Protein AF-A0AAU9TVD8-F1 (afdb_monomer)

Solvent-accessible surface area (backbone atoms only — not comparable to full-atom values): 7484 Å² total; per-residue (Å²): 138,80,86,86,88,83,83,83,85,77,84,80,79,84,85,78,95,66,90,74,76,48,64,67,54,45,50,50,52,41,51,59,54,51,69,74,38,49,38,77,69,34,84,86,42,75,50,41,76,34,64,66,59,34,51,55,55,42,49,59,47,35,64,44,46,28,76,71,38,74,89,63,46,65,66,53,49,49,62,60,44,52,61,52,51,52,51,52,53,50,52,52,50,52,50,53,52,29,64,76,66,73,57,84,80,86,60,72,67,58,59,52,58,52,51,65,73,69,64,128

Structure (mmCIF, N/CA/C/O backbone):
data_AF-A0AAU9TVD8-F1
#
_entry.id   AF-A0AAU9TVD8-F1
#
loop_
_atom_site.group_PDB
_atom_site.id
_atom_site.type_symbol
_atom_site.label_atom_id
_atom_site.label_alt_id
_atom_site.label_comp_id
_atom_site.label_asym_id
_atom_site.label_entity_id
_atom_site.label_seq_id
_atom_site.pdbx_PDB_ins_code
_atom_site.Cartn_x
_atom_site.Cartn_y
_atom_site.Cartn_z
_atom_site.occupancy
_atom_site.B_iso_or_equiv
_atom_site.auth_seq_id
_atom_site.auth_comp_id
_atom_site.auth_asym_id
_atom_site.auth_atom_id
_atom_site.pdbx_PDB_model_num
ATOM 1 N N . MET A 1 1 ? -26.860 33.492 39.196 1.00 44.81 1 MET A N 1
ATOM 2 C CA . MET A 1 1 ? -27.448 34.133 38.000 1.00 44.81 1 MET A CA 1
ATOM 3 C C . MET A 1 1 ? -26.340 34.177 36.965 1.00 44.81 1 MET A C 1
ATOM 5 O O . MET A 1 1 ? -25.513 35.067 37.035 1.00 44.81 1 MET A O 1
ATOM 9 N N . GLU A 1 2 ? -26.152 33.186 36.109 1.00 46.66 2 GLU A N 1
ATOM 10 C CA . GLU A 1 2 ? -27.016 32.083 35.688 1.00 46.66 2 GLU A CA 1
ATOM 11 C C . GLU A 1 2 ? -26.199 30.785 35.696 1.00 46.66 2 GLU A C 1
ATOM 13 O O . GLU A 1 2 ? -25.045 30.758 35.271 1.00 46.66 2 GLU A O 1
ATOM 18 N N . ASP A 1 3 ? -26.813 29.749 36.253 1.00 42.62 3 ASP A N 1
ATOM 19 C CA . ASP A 1 3 ? -26.424 28.355 36.121 1.00 42.62 3 ASP A CA 1
ATOM 20 C C . ASP A 1 3 ? -26.988 27.834 34.795 1.00 42.62 3 ASP A C 1
ATOM 22 O O . ASP A 1 3 ? -28.160 28.068 34.536 1.00 42.62 3 ASP A O 1
ATOM 26 N N . GLU A 1 4 ? -26.207 27.101 34.001 1.00 54.69 4 GLU A N 1
ATOM 27 C CA . GLU A 1 4 ? -26.719 26.052 33.102 1.00 54.69 4 GLU A CA 1
ATOM 28 C C . GLU A 1 4 ? -25.593 25.033 32.855 1.00 54.69 4 GLU A C 1
ATOM 30 O O . GLU A 1 4 ? -24.629 25.254 32.119 1.00 54.69 4 GLU A O 1
ATOM 35 N N . ASN A 1 5 ? -25.727 23.905 33.543 1.00 39.22 5 ASN A N 1
ATOM 36 C CA . ASN A 1 5 ? -25.062 22.641 33.283 1.00 39.22 5 ASN A CA 1
ATOM 37 C C . ASN A 1 5 ? -26.065 21.773 32.509 1.00 39.22 5 ASN A C 1
ATOM 39 O O . ASN A 1 5 ? -27.123 21.483 33.057 1.00 39.22 5 ASN A O 1
ATOM 43 N N . SER A 1 6 ? -25.758 21.327 31.286 1.00 45.34 6 SER A N 1
ATOM 44 C CA . SER A 1 6 ? -26.535 20.269 30.612 1.00 45.34 6 SER A CA 1
ATOM 45 C C . SER A 1 6 ? -25.700 19.630 29.492 1.00 45.34 6 SER A C 1
ATOM 47 O O . SER A 1 6 ? -25.365 20.280 28.508 1.00 45.34 6 SER A O 1
ATOM 49 N N . ILE A 1 7 ? -25.045 18.501 29.776 1.00 41.66 7 ILE A N 1
ATOM 50 C CA . ILE A 1 7 ? -25.498 17.115 29.529 1.00 41.66 7 ILE A CA 1
ATOM 51 C C . ILE A 1 7 ? -25.235 16.630 28.089 1.00 41.66 7 ILE A C 1
ATOM 53 O O . ILE A 1 7 ? -25.859 17.045 27.122 1.00 41.66 7 ILE A O 1
ATOM 57 N N . GLN A 1 8 ? -24.259 15.715 28.037 1.00 37.25 8 GLN A N 1
ATOM 58 C CA . GLN A 1 8 ? -24.180 14.442 27.306 1.00 37.25 8 GLN A CA 1
ATOM 59 C C . GLN A 1 8 ? -24.764 14.347 25.885 1.00 37.25 8 GLN A C 1
ATOM 61 O O . GLN A 1 8 ? -25.965 14.416 25.662 1.00 37.25 8 GLN A O 1
ATOM 66 N N . SER A 1 9 ? -23.902 13.927 24.957 1.00 35.34 9 SER A N 1
ATOM 67 C CA . SER A 1 9 ? -24.296 13.022 23.875 1.00 35.34 9 SER A CA 1
ATOM 68 C C . SER A 1 9 ? -23.581 11.692 24.099 1.00 35.34 9 SER A C 1
ATOM 70 O O . SER A 1 9 ? -22.558 11.397 23.479 1.00 35.34 9 SER A O 1
ATOM 72 N N . GLU A 1 10 ? -24.128 10.898 25.017 1.00 42.09 10 GLU A N 1
ATOM 73 C CA . GLU A 1 10 ? -24.024 9.446 24.944 1.00 42.09 10 GLU A CA 1
ATOM 74 C C . GLU A 1 10 ? -24.640 9.012 23.612 1.00 42.09 10 GLU A C 1
ATOM 76 O O . GLU A 1 10 ? -25.850 9.078 23.432 1.00 42.09 10 GLU A O 1
ATOM 81 N N . ASN A 1 11 ? -23.820 8.565 22.666 1.00 41.94 11 ASN A N 1
ATOM 82 C CA . ASN A 1 11 ? -24.330 7.707 21.604 1.00 41.94 11 ASN A CA 1
ATOM 83 C C . ASN A 1 11 ? -24.227 6.268 22.102 1.00 41.94 11 ASN A C 1
ATOM 85 O O . ASN A 1 11 ? -23.315 5.528 21.738 1.00 41.94 11 ASN A O 1
ATOM 89 N N . SER A 1 12 ? -25.165 5.916 22.981 1.00 57.94 12 SER A N 1
ATOM 90 C CA . SER A 1 12 ? -25.644 4.547 23.094 1.00 57.94 12 SER A CA 1
ATOM 91 C C . SER A 1 12 ? -26.700 4.363 22.009 1.00 57.94 12 SER A C 1
ATOM 93 O O . SER A 1 12 ? -27.765 4.977 22.058 1.00 57.94 12 SER A O 1
ATOM 95 N N . VAL A 1 13 ? -26.394 3.555 20.998 1.00 61.62 13 VAL A N 1
ATOM 96 C CA . VAL A 1 13 ? -27.434 2.929 20.186 1.00 61.62 13 VAL A CA 1
ATOM 97 C C . VAL A 1 13 ? -27.125 1.443 20.143 1.00 61.62 13 VAL A C 1
ATOM 99 O O . VAL A 1 13 ? -26.118 1.001 19.586 1.00 61.62 13 VAL A O 1
ATOM 102 N N . ASP A 1 14 ? -27.978 0.690 20.824 1.00 46.78 14 ASP A N 1
ATOM 103 C CA . ASP A 1 14 ? -27.955 -0.759 20.839 1.00 46.78 14 ASP A CA 1
ATOM 104 C C . ASP A 1 14 ? -28.582 -1.324 19.557 1.00 46.78 14 ASP A C 1
ATOM 106 O O . ASP A 1 14 ? -29.696 -0.980 19.172 1.00 46.78 14 ASP A O 1
ATOM 110 N N . THR A 1 15 ? -27.839 -2.272 18.984 1.00 59.00 15 THR A N 1
ATOM 111 C CA . THR A 1 15 ? -28.288 -3.527 18.359 1.00 59.00 15 THR A CA 1
ATOM 112 C C . THR A 1 15 ? -29.155 -3.481 17.093 1.00 59.00 15 THR A C 1
ATOM 114 O O . THR A 1 15 ? -30.377 -3.404 17.159 1.00 59.00 15 THR A O 1
ATOM 117 N N . VAL A 1 16 ? -28.522 -3.780 15.944 1.00 57.78 16 VAL A N 1
ATOM 118 C CA . VAL A 1 16 ? -29.106 -4.653 14.904 1.00 57.78 16 VAL A CA 1
ATOM 119 C C . VAL A 1 16 ? -28.000 -5.538 14.305 1.00 57.78 16 VAL A C 1
ATOM 121 O O . VAL A 1 16 ? -26.905 -5.069 14.007 1.00 57.78 16 VAL A O 1
ATOM 124 N N . GLU A 1 17 ? -28.284 -6.832 14.182 1.00 51.81 17 GLU A N 1
ATOM 125 C CA . GLU A 1 17 ? -27.392 -7.918 13.768 1.00 51.81 17 GLU A CA 1
ATOM 126 C C . GLU A 1 17 ? -26.624 -7.666 12.456 1.00 51.81 17 GLU A C 1
ATOM 128 O O . GLU A 1 17 ? -27.193 -7.421 11.395 1.00 51.81 17 GLU A O 1
ATOM 133 N N . GLY A 1 18 ? -25.304 -7.825 12.526 1.00 48.72 18 GLY A N 1
ATOM 134 C CA . GLY A 1 18 ? -24.394 -7.858 11.386 1.00 48.72 18 GLY A CA 1
ATOM 135 C C . GLY A 1 18 ? -22.975 -7.734 11.915 1.00 48.72 18 GLY A C 1
ATOM 136 O O . GLY A 1 18 ? -22.638 -6.704 12.480 1.00 48.72 18 GLY A O 1
ATOM 137 N N . SER A 1 19 ? -22.168 -8.793 11.820 1.00 54.19 19 SER A N 1
ATOM 138 C CA . SER A 1 19 ? -20.802 -8.845 12.362 1.00 54.19 19 SER A CA 1
ATOM 139 C C . SER A 1 19 ? -19.982 -7.634 11.890 1.00 54.19 19 SER A C 1
ATOM 141 O O . SER A 1 19 ? -19.473 -7.622 10.769 1.00 54.19 19 SER A O 1
ATOM 143 N 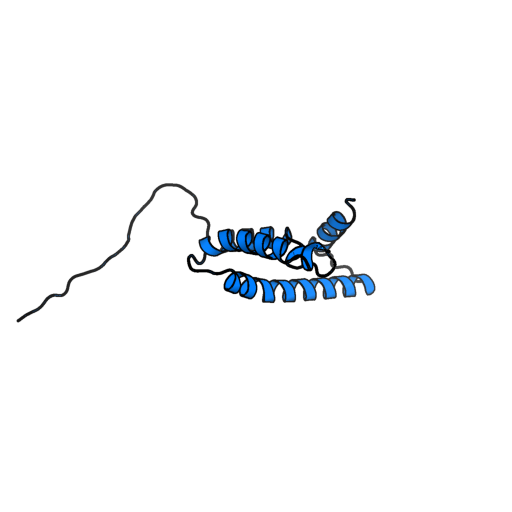N . THR A 1 20 ? -19.903 -6.582 12.711 1.00 61.50 20 THR A N 1
ATOM 144 C CA . THR A 1 20 ? -19.131 -5.383 12.395 1.00 61.50 20 THR A CA 1
ATOM 145 C C . THR A 1 20 ? -17.675 -5.786 12.457 1.00 61.50 20 THR A C 1
ATOM 147 O O . THR A 1 20 ? -17.151 -6.170 13.505 1.00 61.50 20 THR A O 1
ATOM 150 N N . ALA A 1 21 ? -17.045 -5.819 11.286 1.00 75.50 21 ALA A N 1
ATOM 151 C CA . ALA A 1 21 ? -15.702 -6.337 11.204 1.00 75.50 21 ALA A CA 1
ATOM 152 C C . ALA A 1 21 ? -14.753 -5.466 12.040 1.00 75.50 21 ALA A C 1
ATOM 154 O O . ALA A 1 21 ? -14.821 -4.239 11.987 1.00 75.50 21 ALA A O 1
ATOM 155 N N . THR A 1 22 ? -13.891 -6.094 12.838 1.00 89.75 22 THR A N 1
ATOM 156 C CA . THR A 1 22 ? -12.944 -5.367 13.690 1.00 89.75 22 THR A CA 1
ATOM 157 C C . THR A 1 22 ? -11.847 -4.715 12.848 1.00 89.75 22 THR A C 1
ATOM 159 O O . THR A 1 22 ? -11.539 -5.163 11.738 1.00 89.75 22 THR A O 1
ATOM 162 N N . ASP A 1 23 ? -11.175 -3.702 13.396 1.00 89.69 23 ASP A N 1
ATOM 163 C CA . ASP A 1 23 ? -9.996 -3.090 12.767 1.00 89.69 23 ASP A CA 1
ATOM 164 C C . ASP A 1 23 ? -8.952 -4.136 12.350 1.00 89.69 23 ASP A C 1
ATOM 166 O O . ASP A 1 23 ? -8.337 -4.038 11.286 1.00 89.69 23 ASP A O 1
ATOM 170 N N . GLU A 1 24 ? -8.773 -5.182 13.160 1.00 91.25 24 GLU A N 1
ATOM 171 C CA . GLU A 1 24 ? -7.866 -6.291 12.866 1.00 91.25 24 GLU A CA 1
ATOM 172 C C . GLU A 1 24 ? -8.292 -7.086 11.627 1.00 91.25 24 GLU A C 1
ATOM 174 O O . GLU A 1 24 ? -7.447 -7.463 10.808 1.00 91.25 24 GLU A O 1
ATOM 179 N N . GLN A 1 25 ? -9.595 -7.310 11.447 1.00 93.19 25 GLN A N 1
ATOM 180 C CA . GLN A 1 25 ? -10.129 -7.983 10.266 1.00 93.19 25 GLN A CA 1
ATOM 181 C C . GLN A 1 25 ? -9.906 -7.136 9.011 1.00 93.19 25 GLN A C 1
ATOM 183 O O . GLN A 1 25 ? -9.414 -7.660 8.008 1.00 93.19 25 GLN A O 1
ATOM 188 N N . TYR A 1 26 ? -10.142 -5.824 9.073 1.00 93.31 26 TYR A N 1
ATOM 189 C CA . TYR A 1 26 ? -9.842 -4.928 7.954 1.00 93.31 26 TYR A CA 1
ATOM 190 C C . TYR A 1 26 ? -8.345 -4.844 7.651 1.00 93.31 26 TYR A C 1
ATOM 192 O O . TYR A 1 26 ? -7.958 -4.838 6.482 1.00 93.31 26 TYR A O 1
ATOM 200 N N . LEU A 1 27 ? -7.477 -4.848 8.667 1.00 93.50 27 LEU A N 1
ATOM 201 C CA . LEU A 1 27 ? -6.027 -4.918 8.465 1.00 93.50 27 LEU A CA 1
ATOM 202 C C . LEU A 1 27 ? -5.603 -6.245 7.824 1.00 93.50 27 LEU A C 1
ATOM 204 O O . LEU A 1 27 ? -4.723 -6.253 6.962 1.00 93.50 27 LEU A O 1
ATOM 208 N N . SER A 1 28 ? -6.233 -7.357 8.202 1.00 93.75 28 SER A N 1
ATOM 209 C CA . SER A 1 28 ? -6.001 -8.663 7.579 1.00 93.75 28 SER A CA 1
ATOM 210 C C . SER A 1 28 ? -6.396 -8.649 6.101 1.00 93.75 28 SER A C 1
ATOM 212 O O . SER A 1 28 ? -5.604 -9.045 5.242 1.00 93.75 28 SER A O 1
ATOM 214 N N . VAL A 1 29 ? -7.576 -8.108 5.779 1.00 95.12 29 VAL A N 1
ATOM 215 C CA . VAL A 1 29 ? -8.035 -7.915 4.394 1.00 95.12 29 VAL A CA 1
ATOM 216 C C . VAL A 1 29 ? -7.095 -6.980 3.630 1.00 95.12 29 VAL A C 1
ATOM 218 O O . VAL A 1 29 ? -6.730 -7.285 2.495 1.00 95.12 29 VAL A O 1
ATOM 221 N N . PHE A 1 30 ? -6.634 -5.891 4.251 1.00 95.19 30 PHE A N 1
ATOM 222 C CA . PHE A 1 30 ? -5.675 -4.953 3.667 1.00 95.19 30 PHE A CA 1
ATOM 223 C C . PHE A 1 30 ? -4.368 -5.651 3.279 1.00 95.19 30 PHE A C 1
ATOM 225 O O . PHE A 1 30 ? -3.886 -5.472 2.163 1.00 95.19 30 PHE A O 1
ATOM 232 N N . ILE A 1 31 ? -3.800 -6.468 4.173 1.00 93.69 31 ILE A N 1
ATOM 233 C CA . ILE A 1 31 ? -2.546 -7.189 3.910 1.00 93.69 31 ILE A CA 1
ATOM 234 C C . ILE A 1 31 ? -2.742 -8.214 2.790 1.00 93.69 31 ILE A C 1
ATOM 236 O O . ILE A 1 31 ? -1.973 -8.199 1.831 1.00 93.69 31 ILE A O 1
ATOM 240 N N . LYS A 1 32 ? -3.793 -9.043 2.858 1.00 93.38 32 LYS A N 1
ATOM 241 C CA . LYS A 1 32 ? -4.100 -10.042 1.817 1.00 93.38 32 LYS A CA 1
ATOM 242 C C . LYS A 1 32 ? -4.302 -9.396 0.446 1.00 93.38 32 LYS A C 1
ATOM 244 O O . LYS A 1 32 ? -3.796 -9.883 -0.557 1.00 93.38 32 LYS A O 1
ATOM 249 N N . THR A 1 33 ? -4.999 -8.264 0.415 1.00 94.81 33 THR A N 1
ATOM 250 C CA . THR A 1 33 ? -5.229 -7.491 -0.808 1.00 94.81 33 THR A CA 1
ATOM 251 C C . THR A 1 33 ? -3.930 -6.869 -1.322 1.00 94.81 33 THR A C 1
ATOM 253 O O . THR A 1 33 ? -3.656 -6.877 -2.516 1.00 94.81 33 THR A O 1
ATOM 256 N N . TRP A 1 34 ? -3.073 -6.357 -0.438 1.00 94.88 34 TRP A N 1
ATOM 257 C CA . TRP A 1 34 ? -1.775 -5.807 -0.830 1.00 94.88 34 TRP A CA 1
ATOM 258 C C . TRP A 1 34 ? -0.863 -6.874 -1.458 1.00 94.88 34 TRP A C 1
ATOM 260 O O . TRP A 1 34 ? -0.171 -6.588 -2.438 1.00 94.88 34 TRP A O 1
ATOM 270 N N . GLU A 1 35 ? -0.893 -8.107 -0.945 1.00 90.44 35 GLU A N 1
ATOM 271 C CA . GLU A 1 35 ? -0.125 -9.231 -1.493 1.00 90.44 35 GLU A CA 1
ATOM 272 C C . GLU A 1 35 ? -0.516 -9.556 -2.941 1.00 90.44 35 GLU A C 1
ATOM 274 O O . GLU A 1 35 ? 0.361 -9.889 -3.741 1.00 90.44 35 GLU A O 1
ATOM 279 N N . THR A 1 36 ? -1.787 -9.377 -3.321 1.00 92.75 36 THR A N 1
ATOM 280 C CA . THR A 1 36 ? -2.261 -9.664 -4.685 1.00 92.75 36 THR A CA 1
ATOM 281 C C . THR A 1 36 ? -1.843 -8.626 -5.730 1.00 92.75 36 THR A C 1
ATOM 283 O O . THR A 1 36 ? -1.989 -8.891 -6.920 1.00 92.75 36 THR A O 1
ATOM 286 N N . TYR A 1 37 ? -1.301 -7.471 -5.320 1.00 93.75 37 TYR A N 1
ATOM 287 C CA . TYR A 1 37 ? -0.879 -6.388 -6.220 1.00 93.75 37 TYR A CA 1
ATOM 288 C 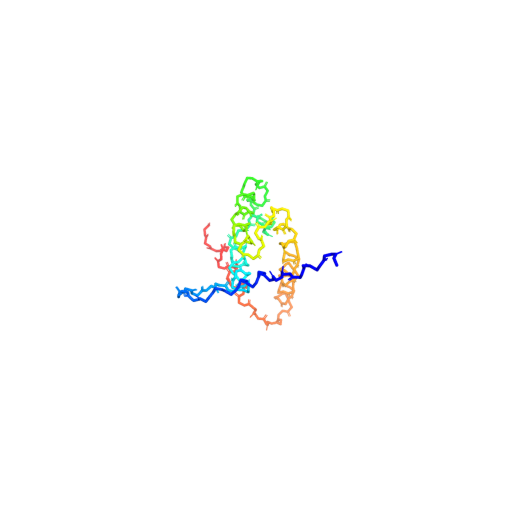C . TYR A 1 37 ? 0.652 -6.314 -6.362 1.00 93.75 37 TYR A C 1
ATOM 290 O O . TYR A 1 37 ? 1.309 -5.523 -5.668 1.00 93.75 37 TYR A O 1
ATOM 298 N N . PRO A 1 38 ? 1.274 -7.102 -7.263 1.00 89.50 38 PRO A N 1
ATOM 299 C CA . PRO A 1 38 ? 2.724 -7.094 -7.459 1.00 89.50 38 PRO A CA 1
ATOM 300 C C . PRO A 1 38 ? 3.277 -5.716 -7.862 1.00 89.50 38 PRO A C 1
ATOM 302 O O . PRO A 1 38 ? 4.426 -5.405 -7.554 1.00 89.50 38 PRO A O 1
ATOM 305 N N . GLU A 1 39 ? 2.486 -4.843 -8.481 1.00 93.00 39 GLU A N 1
ATOM 306 C CA . GLU A 1 39 ? 2.843 -3.450 -8.774 1.00 93.00 39 GLU A CA 1
ATOM 307 C C . GLU A 1 39 ? 3.205 -2.629 -7.522 1.00 93.00 39 GLU A C 1
ATOM 309 O O . GLU A 1 39 ? 3.979 -1.669 -7.605 1.00 93.00 39 GLU A O 1
ATOM 314 N N . LEU A 1 40 ? 2.713 -3.028 -6.343 1.00 92.25 40 LEU A N 1
ATOM 315 C CA . LEU A 1 40 ? 2.952 -2.334 -5.080 1.00 92.25 40 LEU A CA 1
ATOM 316 C C . LEU A 1 40 ? 4.186 -2.823 -4.324 1.00 92.25 40 LEU A C 1
ATOM 318 O O . LEU A 1 40 ? 4.646 -2.114 -3.425 1.00 92.25 40 LEU A O 1
ATOM 322 N N . TRP A 1 41 ? 4.754 -3.987 -4.646 1.00 89.44 41 TRP A N 1
ATOM 323 C CA . TRP A 1 41 ? 5.858 -4.564 -3.861 1.00 89.44 41 TRP A CA 1
ATOM 324 C C . TRP A 1 41 ? 6.919 -5.318 -4.673 1.00 89.44 41 TRP A C 1
ATOM 326 O O . TRP A 1 41 ? 8.077 -5.377 -4.246 1.00 89.44 41 TRP A O 1
ATOM 336 N N . ASN A 1 42 ? 6.583 -5.838 -5.853 1.00 86.69 42 ASN A N 1
ATOM 337 C CA . ASN A 1 42 ? 7.485 -6.619 -6.692 1.00 86.69 42 ASN A CA 1
ATOM 338 C C . ASN A 1 42 ? 8.255 -5.728 -7.675 1.00 86.69 42 ASN A C 1
ATOM 340 O O . ASN A 1 42 ? 7.799 -5.449 -8.780 1.00 86.69 42 ASN A O 1
ATOM 344 N N . THR A 1 43 ? 9.481 -5.350 -7.310 1.00 86.75 43 THR A N 1
ATOM 345 C CA . THR A 1 43 ? 10.357 -4.507 -8.147 1.00 86.75 43 THR A CA 1
ATOM 346 C C . THR A 1 43 ? 10.761 -5.137 -9.483 1.00 86.75 43 THR A C 1
ATOM 348 O O . THR A 1 43 ? 11.248 -4.425 -10.358 1.00 86.75 43 THR A O 1
ATOM 351 N N . SER A 1 44 ? 10.601 -6.453 -9.639 1.00 85.69 44 SER A N 1
ATOM 352 C CA . SER A 1 44 ? 10.929 -7.183 -10.869 1.00 85.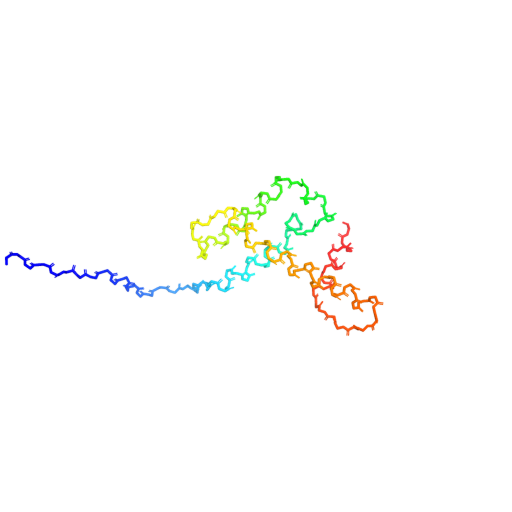69 44 SER A CA 1
ATOM 353 C C . SER A 1 44 ? 9.762 -7.242 -11.860 1.00 85.69 44 SER A C 1
ATOM 355 O O . SER A 1 44 ? 9.971 -7.616 -13.009 1.00 85.69 44 SER A O 1
ATOM 357 N N . CYS A 1 45 ? 8.540 -6.892 -11.446 1.00 85.75 45 CYS A N 1
ATOM 358 C CA . CYS A 1 45 ? 7.377 -6.887 -12.330 1.00 85.75 45 CYS A CA 1
ATOM 359 C C . CYS A 1 45 ? 7.346 -5.614 -13.191 1.00 85.75 45 CYS A C 1
ATOM 361 O O . CYS A 1 45 ? 7.594 -4.518 -12.690 1.00 85.75 45 CYS A O 1
ATOM 363 N N . LYS A 1 46 ? 6.961 -5.717 -14.472 1.00 89.06 46 LYS A N 1
ATOM 364 C CA . LYS A 1 46 ? 6.782 -4.544 -15.353 1.00 89.06 46 LYS A CA 1
ATOM 365 C C . LYS A 1 46 ? 5.755 -3.553 -14.789 1.00 89.06 46 LYS A C 1
ATOM 367 O O . LYS A 1 46 ? 5.974 -2.345 -14.849 1.00 89.06 46 LYS A O 1
ATOM 372 N N . ALA A 1 47 ? 4.686 -4.063 -14.171 1.00 87.25 47 ALA A N 1
ATOM 373 C CA . ALA A 1 47 ? 3.630 -3.252 -13.564 1.00 87.25 47 ALA A CA 1
ATOM 374 C C . ALA A 1 47 ? 4.131 -2.374 -12.400 1.00 87.25 47 ALA A C 1
ATOM 376 O O . ALA A 1 47 ? 3.533 -1.351 -12.099 1.00 87.25 47 ALA A O 1
ATOM 377 N N . TYR A 1 48 ? 5.278 -2.695 -11.794 1.00 88.56 48 TYR A N 1
ATOM 378 C CA . TYR A 1 48 ? 5.889 -1.874 -10.743 1.00 88.56 48 TYR A CA 1
ATOM 379 C C . TYR A 1 48 ? 6.314 -0.473 -11.206 1.00 88.56 48 TYR A C 1
ATOM 381 O O . TYR A 1 48 ? 6.443 0.453 -10.393 1.00 88.56 48 TYR A O 1
ATOM 389 N N . ARG A 1 49 ? 6.583 -0.328 -12.508 1.00 89.88 49 ARG A N 1
ATOM 390 C CA . ARG A 1 49 ? 6.944 0.945 -13.148 1.00 89.88 49 ARG A CA 1
ATOM 391 C C . ARG A 1 49 ? 5.728 1.664 -13.736 1.00 89.88 49 ARG A C 1
ATOM 393 O O . ARG A 1 49 ? 5.852 2.812 -14.139 1.00 89.88 49 ARG A O 1
ATOM 400 N N . ASP A 1 50 ? 4.576 1.004 -13.768 1.00 94.50 50 ASP A N 1
ATOM 401 C CA . ASP A 1 50 ? 3.336 1.550 -14.301 1.00 94.50 50 ASP A CA 1
ATOM 402 C C . ASP A 1 50 ? 2.619 2.361 -13.212 1.00 94.50 50 ASP A C 1
ATOM 404 O O . ASP A 1 50 ? 2.087 1.820 -12.241 1.00 94.50 50 ASP A O 1
ATOM 408 N N . ILE A 1 51 ? 2.652 3.687 -13.354 1.00 92.38 51 ILE A N 1
ATOM 409 C CA . ILE A 1 51 ? 2.070 4.621 -12.382 1.00 92.38 51 ILE A CA 1
ATOM 410 C C . ILE A 1 51 ? 0.548 4.459 -12.310 1.00 92.38 51 ILE A C 1
ATOM 412 O O . ILE A 1 51 ? -0.020 4.548 -11.222 1.00 92.38 51 ILE A O 1
ATOM 416 N N . ILE A 1 52 ? -0.108 4.176 -13.438 1.00 94.88 52 ILE A N 1
ATOM 417 C CA . ILE A 1 52 ? -1.566 4.037 -13.507 1.00 94.88 52 ILE A CA 1
ATOM 418 C C . ILE A 1 52 ? -1.988 2.804 -12.712 1.00 94.88 52 ILE A C 1
ATOM 420 O O . ILE A 1 52 ? -2.835 2.903 -11.826 1.00 94.88 52 ILE A O 1
ATOM 424 N N . LYS A 1 53 ? -1.331 1.661 -12.944 1.00 94.69 53 LYS A N 1
ATOM 425 C CA . LYS A 1 53 ? -1.611 0.429 -12.186 1.00 94.69 53 LYS A CA 1
ATOM 426 C C . LYS A 1 53 ? -1.374 0.604 -10.692 1.00 94.69 53 LYS A C 1
ATOM 428 O O . LYS A 1 53 ? -2.201 0.185 -9.891 1.00 94.69 53 LYS A O 1
ATOM 433 N N . LYS A 1 54 ? -0.295 1.288 -10.306 1.00 93.50 54 LYS A N 1
ATOM 434 C CA . LYS A 1 54 ? -0.013 1.568 -8.890 1.00 93.50 54 LYS A CA 1
ATOM 435 C C . LYS A 1 54 ? -1.075 2.436 -8.246 1.00 93.50 54 LYS A C 1
ATOM 437 O O . LYS A 1 54 ? -1.481 2.133 -7.132 1.00 93.50 54 LYS A O 1
ATOM 442 N N . ASN A 1 55 ? -1.514 3.494 -8.921 1.00 95.31 55 ASN A N 1
ATOM 443 C CA . ASN A 1 55 ? -2.559 4.363 -8.393 1.00 95.31 55 ASN A CA 1
ATOM 444 C C . ASN A 1 55 ? -3.868 3.591 -8.219 1.00 95.31 55 ASN A C 1
ATOM 446 O O . ASN A 1 55 ? -4.448 3.646 -7.141 1.00 95.31 55 ASN A O 1
ATOM 450 N N . ASN A 1 56 ? -4.249 2.781 -9.209 1.00 95.69 56 ASN A N 1
ATOM 451 C CA . ASN A 1 56 ? -5.437 1.934 -9.124 1.00 95.69 56 ASN A CA 1
ATOM 452 C C . ASN A 1 56 ? -5.343 0.929 -7.962 1.00 95.69 56 ASN A C 1
ATOM 454 O O . ASN A 1 56 ? -6.294 0.768 -7.204 1.00 95.69 56 ASN A O 1
ATOM 458 N N . ALA A 1 57 ? -4.190 0.281 -7.776 1.00 95.81 57 ALA A N 1
ATOM 459 C CA . ALA A 1 57 ? -3.975 -0.640 -6.661 1.00 95.81 57 ALA A CA 1
ATOM 460 C C . ALA A 1 57 ? -3.978 0.079 -5.296 1.00 95.81 57 ALA A C 1
ATOM 462 O O . ALA A 1 57 ? -4.513 -0.442 -4.316 1.00 95.81 57 ALA A O 1
ATOM 463 N N . LEU A 1 58 ? -3.417 1.293 -5.220 1.00 95.88 58 LEU A N 1
ATOM 464 C CA . LEU A 1 58 ? -3.468 2.130 -4.017 1.00 95.88 58 LEU A CA 1
ATOM 465 C C . LEU A 1 58 ?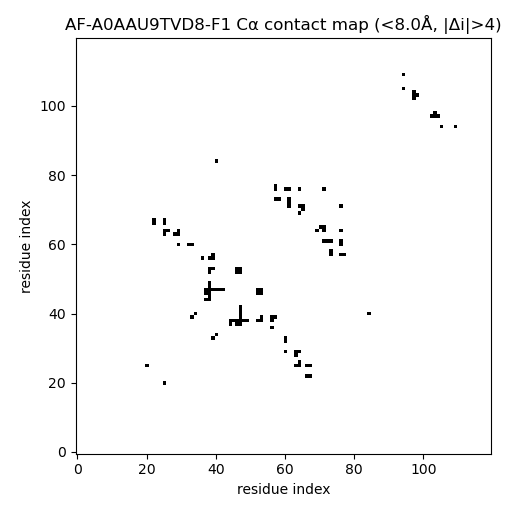 -4.895 2.574 -3.684 1.00 95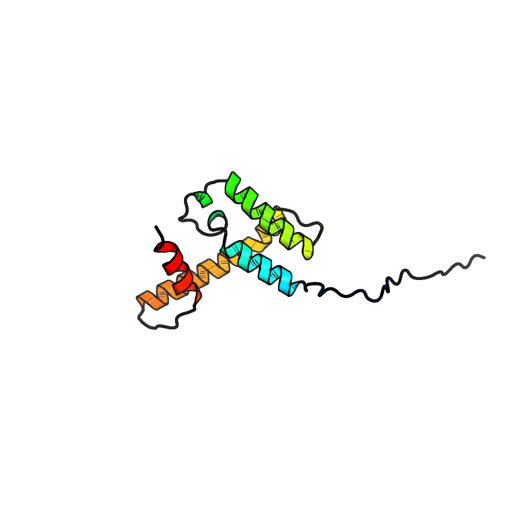.88 58 LEU A C 1
ATOM 467 O O . LEU A 1 58 ? -5.230 2.612 -2.505 1.00 95.88 58 LEU A O 1
ATOM 471 N N . ASP A 1 59 ? -5.727 2.869 -4.684 1.00 96.88 59 ASP A N 1
ATOM 472 C CA . ASP A 1 59 ? -7.144 3.192 -4.485 1.00 96.88 59 ASP A CA 1
ATOM 473 C C . ASP A 1 59 ? -7.906 2.016 -3.878 1.00 96.88 59 ASP A C 1
ATOM 475 O O . ASP A 1 59 ? -8.601 2.181 -2.880 1.00 96.88 59 ASP A O 1
ATOM 479 N N . LYS A 1 60 ? -7.685 0.801 -4.389 1.00 96.81 60 LYS A N 1
ATOM 480 C CA . LYS A 1 60 ? -8.302 -0.408 -3.823 1.00 96.81 60 LYS A CA 1
ATOM 481 C C . LYS A 1 60 ? -7.911 -0.643 -2.367 1.00 96.81 60 LYS A C 1
ATOM 483 O O . LYS A 1 60 ? -8.744 -1.030 -1.553 1.00 96.81 60 LYS A O 1
ATOM 488 N N . LEU A 1 61 ? -6.651 -0.392 -2.021 1.00 96.31 61 LEU A N 1
ATOM 489 C CA . LEU A 1 61 ? -6.199 -0.472 -0.632 1.00 96.31 61 LEU A CA 1
ATOM 490 C C . LEU A 1 61 ? -6.739 0.666 0.233 1.00 96.31 61 LEU A C 1
ATOM 492 O O . LEU A 1 61 ? -6.965 0.466 1.427 1.00 96.31 61 LEU A O 1
ATOM 496 N N . LEU A 1 62 ? -6.946 1.845 -0.348 1.00 97.25 62 LEU A N 1
ATOM 497 C CA . LEU A 1 62 ? -7.523 2.985 0.343 1.00 97.25 62 LEU A CA 1
ATOM 498 C C . LEU A 1 62 ? -8.970 2.724 0.754 1.00 97.25 62 LEU A C 1
ATOM 500 O O . LEU A 1 62 ? -9.321 3.038 1.887 1.00 97.25 62 LEU A O 1
ATOM 504 N N . ASP A 1 63 ? -9.775 2.109 -0.110 1.00 96.38 63 ASP A N 1
ATOM 505 C CA . ASP A 1 63 ? -11.172 1.775 0.195 1.00 96.38 63 ASP A CA 1
ATOM 506 C C . ASP A 1 63 ? -11.289 0.872 1.435 1.00 96.38 63 ASP A C 1
ATOM 508 O O . ASP A 1 63 ? -12.146 1.088 2.293 1.00 96.38 63 ASP A O 1
ATOM 512 N N . ILE A 1 64 ? -10.368 -0.088 1.578 1.00 95.19 64 ILE A N 1
ATOM 513 C CA . ILE A 1 64 ? -10.272 -0.957 2.761 1.00 95.19 64 ILE A CA 1
ATOM 514 C C . ILE A 1 64 ? -9.757 -0.167 3.966 1.00 95.19 64 ILE A C 1
ATOM 516 O O . ILE A 1 64 ? -10.283 -0.281 5.069 1.00 95.19 64 ILE A O 1
ATOM 520 N N . TYR A 1 65 ? -8.724 0.655 3.777 1.00 95.44 65 TYR A N 1
ATOM 521 C CA . TYR A 1 65 ? -8.107 1.396 4.875 1.00 95.44 65 TYR A CA 1
ATOM 522 C C . TYR A 1 65 ? -9.035 2.469 5.465 1.00 95.44 65 TYR A C 1
ATOM 524 O O . TYR A 1 65 ? -8.956 2.766 6.658 1.00 95.44 65 TYR A O 1
ATOM 532 N N . LYS A 1 66 ? -9.964 2.998 4.661 1.00 96.19 66 LYS A N 1
ATOM 533 C CA . LYS A 1 66 ? -11.014 3.917 5.109 1.00 96.19 66 LYS A CA 1
ATOM 534 C C . LYS A 1 66 ? -12.004 3.289 6.086 1.00 96.19 66 LYS A C 1
ATOM 536 O O . LYS A 1 66 ? -12.561 4.030 6.886 1.00 96.19 66 LYS A O 1
ATOM 541 N N . GLN A 1 67 ? -12.161 1.964 6.083 1.00 94.44 67 GLN A N 1
ATOM 542 C CA . GLN A 1 67 ? -12.994 1.273 7.076 1.00 94.44 67 GLN A CA 1
ATOM 543 C C . GLN A 1 67 ? -12.427 1.415 8.494 1.00 94.44 67 GLN A C 1
ATOM 545 O O . GLN A 1 67 ? -13.179 1.481 9.454 1.00 94.44 67 GLN A O 1
ATOM 550 N N . ILE A 1 68 ? -11.099 1.527 8.610 1.00 92.44 68 ILE A N 1
ATOM 551 C CA . ILE A 1 68 ? -10.393 1.727 9.884 1.00 92.44 68 ILE A CA 1
ATOM 552 C C . ILE A 1 68 ? -10.225 3.223 10.173 1.00 92.44 68 ILE A C 1
ATOM 554 O O . ILE A 1 68 ? -10.357 3.689 11.300 1.00 92.44 68 ILE A O 1
ATOM 558 N N . LYS A 1 69 ? -9.870 4.002 9.145 1.00 92.00 69 LYS A N 1
ATOM 559 C CA . LYS A 1 69 ? -9.597 5.435 9.269 1.00 92.00 69 LYS A CA 1
ATOM 560 C C . LYS A 1 69 ? -10.257 6.195 8.109 1.00 92.00 69 LYS A C 1
ATOM 562 O O . LYS A 1 69 ? -9.612 6.367 7.068 1.00 92.00 69 LYS A O 1
ATOM 567 N N . PRO A 1 70 ? -11.491 6.703 8.285 1.00 92.81 70 PRO A N 1
ATOM 568 C CA . PRO A 1 70 ? -12.321 7.271 7.211 1.00 92.81 70 PRO A CA 1
ATOM 569 C C . PRO A 1 70 ? -11.679 8.409 6.408 1.00 92.81 70 PRO A C 1
ATOM 571 O O . PRO A 1 70 ? -11.824 8.479 5.190 1.00 92.81 70 PRO A O 1
ATOM 574 N N . ASN A 1 71 ? -10.886 9.257 7.068 1.00 93.94 71 ASN A N 1
ATOM 575 C CA . ASN A 1 71 ? -10.229 10.421 6.456 1.00 93.94 71 ASN A CA 1
ATOM 576 C C . ASN A 1 71 ? -8.845 10.098 5.866 1.00 93.94 71 ASN A C 1
ATOM 578 O O . ASN A 1 71 ? -8.000 10.981 5.721 1.00 93.94 71 ASN A O 1
ATOM 582 N N . SER A 1 72 ? -8.569 8.824 5.587 1.00 95.19 72 SER A N 1
ATOM 583 C CA . SER A 1 72 ? -7.286 8.416 5.020 1.00 95.19 72 SER A CA 1
ATOM 584 C C . SER A 1 72 ? -7.141 8.843 3.566 1.00 95.19 72 SER A C 1
ATOM 586 O O . SER A 1 72 ? -8.099 8.864 2.791 1.00 95.19 72 SER A O 1
ATOM 588 N N . THR A 1 73 ? -5.898 9.107 3.177 1.00 96.56 73 THR A N 1
ATOM 589 C CA . THR A 1 73 ? -5.506 9.428 1.804 1.00 96.56 73 THR A CA 1
ATOM 590 C C . THR A 1 73 ? -4.604 8.343 1.211 1.00 96.56 73 THR A C 1
ATOM 592 O O . THR A 1 73 ? -4.049 7.500 1.924 1.00 96.56 73 THR A O 1
ATOM 595 N N . ARG A 1 74 ? -4.361 8.391 -0.108 1.00 94.94 74 ARG A N 1
ATOM 596 C CA . ARG A 1 74 ? -3.356 7.529 -0.766 1.00 94.94 74 ARG A CA 1
ATOM 597 C C . ARG A 1 74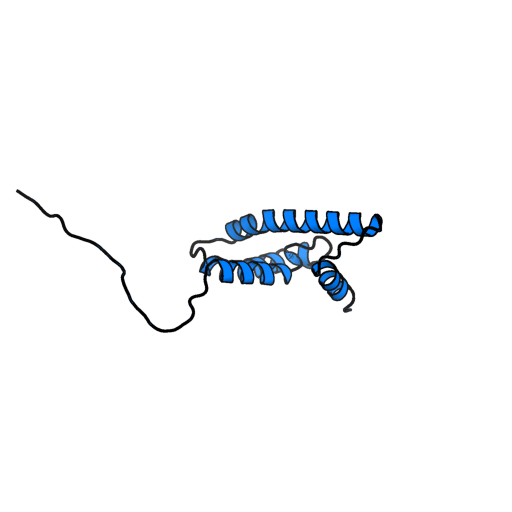 ? -1.970 7.657 -0.125 1.00 94.94 74 ARG A C 1
ATOM 599 O O . ARG A 1 74 ? -1.204 6.690 -0.096 1.00 94.94 74 ARG A O 1
ATOM 606 N N . GLN A 1 75 ? -1.636 8.841 0.392 1.00 94.94 75 GLN A N 1
ATOM 607 C CA . GLN A 1 75 ? -0.363 9.077 1.064 1.00 94.94 75 GLN A CA 1
ATOM 608 C C . GLN A 1 75 ? -0.273 8.280 2.370 1.00 94.94 75 GLN A C 1
ATOM 610 O O . GLN A 1 75 ? 0.773 7.697 2.652 1.00 94.94 75 GLN A O 1
ATOM 615 N N . ASP A 1 76 ? -1.362 8.195 3.134 1.00 95.44 76 ASP A N 1
ATOM 616 C CA . ASP A 1 76 ? -1.417 7.417 4.376 1.00 95.44 76 ASP A CA 1
ATOM 617 C C . ASP A 1 76 ? -1.289 5.919 4.108 1.00 95.44 76 ASP A C 1
ATOM 619 O O . ASP A 1 76 ? -0.506 5.230 4.763 1.00 95.44 76 ASP A O 1
ATOM 623 N N . VAL A 1 77 ? -1.968 5.428 3.070 1.00 96.06 77 VAL A N 1
ATOM 624 C CA . VAL A 1 77 ? -1.838 4.041 2.597 1.00 96.06 77 VAL A CA 1
ATOM 625 C C . VAL A 1 77 ? -0.399 3.750 2.164 1.00 96.06 77 VAL A C 1
ATOM 627 O O . VAL A 1 77 ? 0.183 2.738 2.553 1.00 96.06 77 VAL A O 1
ATOM 630 N N . THR A 1 78 ? 0.232 4.669 1.431 1.00 94.19 78 THR A N 1
ATOM 631 C CA . THR A 1 78 ? 1.642 4.537 1.030 1.00 94.19 78 THR A CA 1
ATOM 632 C C . THR A 1 78 ? 2.564 4.478 2.250 1.00 94.19 78 THR A C 1
ATOM 634 O O . THR A 1 78 ? 3.425 3.597 2.340 1.00 94.19 78 THR A O 1
ATOM 637 N N . LYS A 1 79 ? 2.355 5.363 3.236 1.00 95.81 79 LYS A N 1
ATOM 638 C CA . LYS A 1 79 ? 3.083 5.346 4.514 1.00 95.81 79 LYS A CA 1
ATOM 639 C C . LYS A 1 79 ? 2.885 4.022 5.254 1.00 95.81 79 LYS A C 1
ATOM 641 O O . LYS A 1 79 ? 3.856 3.499 5.794 1.00 95.81 79 LYS A O 1
ATOM 646 N N . LYS A 1 80 ? 1.677 3.446 5.233 1.00 94.69 80 LYS A N 1
ATOM 647 C CA . LYS A 1 80 ? 1.364 2.144 5.845 1.00 94.69 80 LYS A CA 1
ATOM 648 C C . LYS A 1 80 ? 2.057 0.976 5.136 1.00 94.69 80 LYS A C 1
ATOM 650 O O . LYS A 1 80 ? 2.533 0.057 5.801 1.00 94.69 80 LYS A O 1
ATOM 655 N N . ILE A 1 81 ? 2.168 1.019 3.810 1.00 94.44 81 ILE A N 1
ATOM 656 C CA . ILE A 1 81 ? 2.782 -0.040 2.992 1.00 94.44 81 ILE A CA 1
ATOM 657 C C . ILE A 1 81 ? 4.315 -0.033 3.077 1.00 94.44 81 ILE A C 1
ATOM 659 O O . ILE A 1 81 ? 4.943 -1.091 3.030 1.00 94.44 81 ILE A O 1
ATOM 663 N N . ASN A 1 82 ? 4.955 1.126 3.224 1.00 92.62 82 ASN A N 1
ATOM 664 C CA . ASN A 1 82 ? 6.418 1.235 3.292 1.00 92.62 82 ASN A CA 1
ATOM 665 C C . ASN A 1 82 ? 7.096 0.316 4.339 1.00 92.62 82 ASN A C 1
ATOM 667 O O . ASN A 1 82 ? 8.039 -0.408 3.979 1.00 92.62 82 ASN A O 1
ATOM 671 N N . PRO A 1 83 ? 6.649 0.266 5.611 1.00 92.81 83 PRO A N 1
ATOM 672 C CA . PRO A 1 83 ? 7.200 -0.677 6.578 1.00 92.81 83 PRO A CA 1
ATOM 673 C C . PRO A 1 83 ? 6.884 -2.134 6.212 1.00 92.81 83 PRO A C 1
ATOM 675 O O . PRO A 1 83 ? 7.752 -2.988 6.400 1.00 92.81 83 PRO A O 1
ATOM 678 N N . LEU A 1 84 ? 5.712 -2.431 5.631 1.00 90.44 84 LEU A N 1
ATOM 679 C CA . LEU A 1 84 ? 5.361 -3.782 5.164 1.00 90.44 84 LEU A CA 1
ATOM 680 C C . LEU A 1 84 ? 6.330 -4.263 4.081 1.00 90.44 84 LEU A C 1
ATOM 682 O O . LEU A 1 84 ? 6.914 -5.336 4.207 1.00 90.44 84 LEU A O 1
ATOM 686 N N . ARG A 1 85 ? 6.607 -3.424 3.076 1.00 89.88 85 ARG A N 1
ATOM 687 C CA . ARG A 1 85 ? 7.596 -3.710 2.025 1.00 89.88 85 ARG A CA 1
ATOM 688 C C . ARG A 1 85 ? 8.976 -4.001 2.599 1.00 89.88 85 ARG A C 1
ATOM 690 O O . ARG A 1 85 ? 9.670 -4.894 2.119 1.00 89.88 85 ARG A O 1
ATOM 697 N N . THR A 1 86 ? 9.384 -3.245 3.615 1.00 89.31 86 THR A N 1
ATOM 698 C CA . THR A 1 86 ? 10.684 -3.431 4.268 1.00 89.31 86 THR A CA 1
ATOM 699 C C . THR A 1 86 ? 10.745 -4.766 5.003 1.00 89.31 86 THR A C 1
ATOM 701 O O . THR A 1 86 ? 11.699 -5.519 4.803 1.00 89.31 86 THR A O 1
ATOM 704 N N . LYS A 1 87 ? 9.725 -5.084 5.812 1.00 88.81 87 LYS A N 1
ATOM 705 C CA . LYS A 1 87 ? 9.616 -6.366 6.526 1.00 88.81 87 LYS A CA 1
ATOM 706 C C . LYS A 1 87 ? 9.602 -7.538 5.546 1.00 88.81 87 LYS A C 1
ATOM 708 O O . LYS A 1 87 ? 10.449 -8.418 5.645 1.00 88.81 87 LYS A O 1
ATOM 713 N N . PHE A 1 88 ? 8.743 -7.479 4.532 1.00 87.50 88 PHE A N 1
ATOM 714 C CA . PHE A 1 88 ? 8.637 -8.499 3.493 1.00 87.50 88 PHE A CA 1
ATOM 715 C C . PHE A 1 88 ? 9.974 -8.746 2.782 1.00 87.50 88 PHE A C 1
ATOM 717 O O . PHE A 1 88 ? 10.435 -9.879 2.690 1.00 87.50 88 PHE A O 1
ATOM 724 N N . ARG A 1 89 ? 10.677 -7.688 2.353 1.00 86.06 89 ARG A N 1
ATOM 725 C CA . AR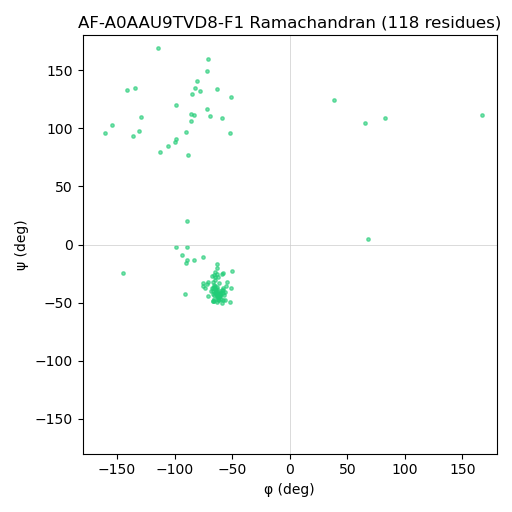G A 1 89 ? 11.999 -7.825 1.713 1.00 86.06 89 ARG A CA 1
ATOM 726 C C . ARG A 1 89 ? 13.054 -8.426 2.644 1.00 86.06 89 ARG A C 1
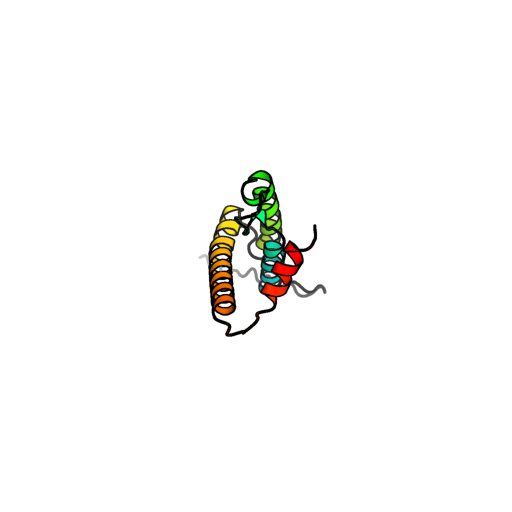ATOM 728 O O . ARG A 1 89 ? 13.917 -9.160 2.166 1.00 86.06 89 ARG A O 1
ATOM 735 N N . LYS A 1 90 ? 13.030 -8.098 3.940 1.00 85.81 90 LYS A N 1
ATOM 736 C CA . LYS A 1 90 ? 13.949 -8.681 4.933 1.00 85.81 90 LYS A CA 1
ATOM 737 C C . LYS A 1 90 ? 13.690 -10.176 5.111 1.00 85.81 90 LYS A C 1
ATOM 739 O O . LYS A 1 90 ? 14.642 -10.950 5.033 1.00 85.81 90 LYS A O 1
ATOM 744 N N . GLU A 1 91 ? 12.429 -10.573 5.258 1.00 86.44 91 GLU A N 1
ATOM 745 C CA . GLU A 1 91 ? 12.045 -11.986 5.340 1.00 86.44 91 GLU A CA 1
ATOM 746 C C . GLU A 1 91 ? 12.431 -12.744 4.065 1.00 86.44 91 GLU A C 1
ATOM 748 O O . GLU A 1 91 ? 13.083 -13.783 4.141 1.00 86.44 91 GLU A O 1
ATOM 753 N N . LEU A 1 92 ? 12.176 -12.174 2.881 1.00 80.75 92 LEU A N 1
ATOM 754 C CA . LEU A 1 92 ? 12.621 -12.762 1.614 1.00 80.75 92 LEU A CA 1
ATOM 755 C C . LEU A 1 92 ? 14.140 -12.977 1.559 1.00 80.75 92 LEU A C 1
ATOM 757 O O . LEU A 1 92 ? 14.600 -14.035 1.130 1.00 80.75 92 LEU A O 1
ATOM 761 N N . LYS A 1 93 ? 14.937 -11.999 2.007 1.00 83.19 93 LYS A N 1
ATOM 762 C CA . LYS A 1 93 ? 16.402 -12.140 2.072 1.00 83.19 93 LYS A CA 1
ATOM 763 C C . LYS A 1 93 ? 16.826 -13.239 3.045 1.00 83.19 93 LYS A C 1
ATOM 765 O O . LYS A 1 93 ? 17.735 -14.003 2.726 1.00 83.19 93 LYS A O 1
ATOM 770 N N . LYS A 1 94 ? 16.179 -13.335 4.210 1.00 82.75 94 LYS A N 1
ATOM 771 C CA . LYS A 1 94 ? 16.439 -14.382 5.208 1.00 82.75 94 LYS A CA 1
ATOM 772 C C . LYS A 1 94 ? 16.154 -15.770 4.633 1.00 82.75 94 LYS A C 1
ATOM 774 O O . LYS A 1 94 ? 16.997 -16.654 4.757 1.00 82.75 94 LYS A O 1
ATOM 779 N N . ILE A 1 95 ? 15.027 -15.930 3.938 1.00 79.12 95 ILE A N 1
ATOM 780 C CA . ILE A 1 95 ? 14.656 -17.177 3.256 1.00 79.12 95 ILE A CA 1
ATOM 781 C C . ILE A 1 95 ? 15.677 -17.517 2.166 1.00 79.12 95 ILE A C 1
ATOM 783 O O . ILE A 1 95 ? 16.170 -18.640 2.119 1.00 79.12 95 ILE A O 1
ATOM 787 N N . HIS A 1 96 ? 16.049 -16.554 1.319 1.00 75.00 96 HIS A N 1
ATOM 788 C CA . HIS A 1 96 ? 17.038 -16.779 0.262 1.00 75.00 96 HIS A CA 1
ATOM 789 C C . HIS A 1 96 ? 18.400 -17.206 0.833 1.00 75.00 96 HIS A C 1
ATOM 791 O O . HIS A 1 96 ? 19.007 -18.156 0.347 1.00 75.00 96 HIS A O 1
ATOM 797 N N . LYS A 1 97 ? 18.844 -16.569 1.924 1.00 72.88 97 LYS A N 1
ATOM 798 C CA . LYS A 1 97 ? 20.067 -16.950 2.641 1.00 72.88 97 LYS A CA 1
ATOM 799 C C . LYS A 1 97 ? 19.964 -18.349 3.265 1.00 72.88 97 LYS A C 1
ATOM 801 O O . LYS A 1 97 ? 20.923 -19.108 3.193 1.00 72.88 97 LYS A O 1
ATOM 806 N N . SER A 1 98 ? 18.815 -18.706 3.846 1.00 72.94 98 SER A N 1
ATOM 807 C CA . SER A 1 98 ? 18.558 -20.048 4.397 1.00 72.94 98 SER A CA 1
ATOM 808 C C . SER A 1 98 ? 18.598 -21.128 3.312 1.00 72.94 98 SER A C 1
ATOM 810 O O . SER A 1 98 ? 19.249 -22.152 3.514 1.00 72.94 98 SER A O 1
ATOM 812 N N . LYS A 1 99 ? 18.004 -20.866 2.138 1.00 65.69 99 LYS A N 1
ATOM 813 C CA . LYS A 1 99 ? 18.063 -21.760 0.971 1.00 65.69 99 LYS A CA 1
ATOM 814 C C . LYS A 1 99 ? 19.490 -22.005 0.492 1.00 65.69 99 LYS A C 1
ATOM 816 O O . LYS A 1 99 ? 19.860 -23.152 0.282 1.00 65.69 99 LYS A O 1
ATOM 821 N N . LEU A 1 100 ? 20.291 -20.944 0.362 1.00 66.94 100 LEU A N 1
ATOM 822 C CA . LEU A 1 100 ? 21.701 -21.058 -0.029 1.00 66.94 100 LEU A CA 1
ATOM 823 C C . LEU A 1 100 ? 22.544 -21.796 1.023 1.00 66.94 100 LEU A C 1
ATOM 825 O O . LEU A 1 100 ? 23.533 -22.429 0.682 1.00 66.94 100 LEU A O 1
ATOM 829 N N . SER A 1 101 ? 22.150 -21.728 2.297 1.00 65.00 101 SER A N 1
ATOM 830 C CA . SER A 1 101 ? 22.877 -22.342 3.412 1.00 65.00 101 SER A CA 1
ATOM 831 C C . SER A 1 101 ? 22.455 -23.791 3.720 1.00 65.00 101 SER A C 1
ATOM 833 O O . SER A 1 101 ? 23.008 -24.374 4.651 1.00 65.00 101 SER A O 1
ATOM 835 N N . GLY A 1 102 ? 21.465 -24.365 3.022 1.00 57.25 102 GLY A N 1
ATOM 836 C CA . GLY A 1 102 ? 21.006 -25.751 3.231 1.00 57.25 102 GLY A CA 1
ATOM 837 C C . GLY A 1 102 ? 20.302 -26.037 4.570 1.00 57.25 102 GLY A C 1
ATOM 838 O O . GLY A 1 102 ? 19.950 -27.180 4.844 1.00 57.25 102 GLY A O 1
ATOM 839 N N . LYS A 1 103 ? 20.056 -25.024 5.414 1.00 56.69 103 LYS A N 1
ATOM 840 C CA . LYS A 1 103 ? 19.350 -25.164 6.702 1.00 56.69 103 LYS A CA 1
ATOM 841 C C . LYS A 1 103 ? 17.895 -24.733 6.530 1.00 56.69 103 LYS A C 1
ATOM 843 O O . LYS A 1 103 ? 17.570 -23.552 6.671 1.00 56.69 103 LYS A O 1
ATOM 848 N N . GLY A 1 104 ? 17.046 -25.684 6.145 1.00 53.81 104 GLY A N 1
ATOM 849 C CA . GLY A 1 104 ? 15.632 -25.472 5.842 1.00 53.81 104 GLY A CA 1
ATOM 850 C C . GLY A 1 104 ? 14.785 -25.199 7.085 1.00 53.81 104 GLY A C 1
ATOM 851 O O . GLY A 1 104 ? 14.624 -26.062 7.934 1.00 53.81 104 GLY A O 1
ATOM 852 N N . ASN A 1 105 ? 14.194 -24.009 7.154 1.00 53.69 105 ASN A N 1
ATOM 853 C CA . ASN A 1 105 ? 12.955 -23.772 7.892 1.00 53.69 105 ASN A CA 1
ATOM 854 C C . ASN A 1 105 ? 12.032 -23.008 6.940 1.00 53.69 105 ASN A C 1
ATOM 856 O O . ASN A 1 105 ? 12.214 -21.817 6.690 1.00 53.69 105 ASN A O 1
ATOM 860 N N . ILE A 1 106 ? 11.137 -23.751 6.291 1.00 55.53 106 ILE A N 1
ATOM 861 C CA . ILE A 1 106 ? 10.335 -23.294 5.156 1.00 55.53 106 ILE A CA 1
ATOM 862 C C . ILE A 1 106 ? 9.088 -22.595 5.698 1.00 55.53 106 ILE A C 1
ATOM 864 O O . ILE A 1 106 ? 8.212 -23.235 6.267 1.00 55.53 106 ILE A O 1
ATOM 868 N N . SER A 1 107 ? 8.988 -21.281 5.504 1.00 61.44 107 SER A N 1
ATOM 869 C CA . SER A 1 107 ? 7.739 -20.542 5.682 1.00 61.44 107 SER A CA 1
ATOM 870 C C . SER A 1 107 ? 6.899 -20.614 4.398 1.00 61.44 107 SER A C 1
ATOM 872 O O . SER A 1 107 ? 7.382 -20.342 3.295 1.00 61.44 107 SER A O 1
ATOM 874 N N . ASN A 1 108 ? 5.623 -20.983 4.555 1.00 55.12 108 ASN A N 1
ATOM 875 C CA . ASN A 1 108 ? 4.639 -21.301 3.505 1.00 55.12 108 ASN A CA 1
ATOM 876 C C . ASN A 1 108 ? 4.510 -20.259 2.368 1.00 55.12 108 ASN A C 1
ATOM 878 O O . ASN A 1 108 ? 4.142 -20.604 1.246 1.00 55.12 108 ASN A O 1
ATOM 882 N N . LEU A 1 109 ? 4.898 -19.004 2.611 1.00 50.22 109 LEU A N 1
ATOM 883 C CA . LEU A 1 109 ? 4.909 -17.915 1.624 1.00 50.22 109 LEU A CA 1
ATOM 884 C C . LEU A 1 109 ? 5.859 -18.170 0.438 1.00 50.22 109 LEU A C 1
ATOM 886 O O . LEU A 1 109 ? 5.615 -17.696 -0.672 1.00 50.22 109 LEU A O 1
ATOM 890 N N . GLN A 1 110 ? 6.929 -18.947 0.638 1.00 53.97 110 GLN A N 1
ATOM 891 C CA . GLN A 1 110 ? 7.908 -19.237 -0.410 1.00 53.97 110 GLN A CA 1
ATOM 892 C C . GLN A 1 110 ? 7.369 -20.184 -1.493 1.00 53.97 110 GLN A C 1
ATOM 894 O O . GLN A 1 110 ? 7.738 -20.033 -2.660 1.00 53.97 110 GLN A O 1
ATOM 899 N N . ASN A 1 111 ? 6.510 -21.137 -1.120 1.00 53.22 111 ASN A N 1
ATOM 900 C CA . ASN A 1 111 ? 5.872 -22.058 -2.065 1.00 53.22 111 ASN A CA 1
ATOM 901 C C . ASN A 1 111 ? 4.785 -21.337 -2.865 1.00 53.22 111 ASN A C 1
ATOM 903 O O . ASN A 1 111 ? 4.689 -21.527 -4.074 1.00 53.22 111 ASN A O 1
ATOM 907 N N . PHE A 1 112 ? 4.053 -20.425 -2.220 1.00 56.72 112 PHE A N 1
ATOM 908 C CA . PHE A 1 112 ? 3.062 -19.583 -2.884 1.00 56.72 112 PHE A CA 1
ATOM 909 C C . PHE A 1 112 ? 3.704 -18.658 -3.930 1.00 56.72 112 PHE A C 1
ATOM 911 O O . PHE A 1 112 ? 3.316 -18.668 -5.095 1.00 56.72 112 PHE A O 1
ATOM 918 N N . TYR A 1 113 ? 4.771 -17.936 -3.570 1.00 58.31 113 TYR A N 1
ATOM 919 C CA . TYR A 1 113 ? 5.452 -17.040 -4.512 1.00 58.31 113 TYR A CA 1
ATOM 920 C C . TYR A 1 113 ? 6.154 -17.781 -5.665 1.00 58.31 113 TYR A C 1
ATOM 922 O O . TYR A 1 113 ? 6.227 -17.263 -6.779 1.00 58.31 113 TYR A O 1
ATOM 930 N N . GLN A 1 114 ? 6.655 -19.000 -5.427 1.00 56.44 114 GLN A N 1
ATOM 931 C CA . GLN A 1 114 ? 7.241 -19.822 -6.490 1.00 56.44 114 GLN A CA 1
ATOM 932 C C . GLN A 1 114 ? 6.167 -20.435 -7.403 1.00 56.44 114 GLN A C 1
ATOM 934 O O . GLN A 1 114 ? 6.381 -20.497 -8.610 1.00 56.44 114 GLN A O 1
ATOM 939 N N . SER A 1 115 ? 5.005 -20.810 -6.856 1.00 58.88 115 SER A N 1
ATOM 940 C CA . SER A 1 115 ? 3.836 -21.256 -7.626 1.00 58.88 115 SER A CA 1
ATOM 941 C C . SER A 1 115 ? 3.327 -20.156 -8.564 1.00 58.88 115 SER A C 1
ATOM 943 O O . SER A 1 115 ? 3.109 -20.421 -9.743 1.00 58.88 115 SER A O 1
ATOM 945 N N . LEU A 1 116 ? 3.268 -18.902 -8.098 1.00 54.12 116 LEU A N 1
ATOM 946 C CA . LEU A 1 116 ? 2.867 -17.758 -8.927 1.00 54.12 116 LEU A CA 1
ATOM 947 C C . LEU A 1 116 ? 3.845 -17.449 -10.074 1.00 54.12 116 LEU A C 1
ATOM 949 O O . LEU A 1 116 ? 3.435 -16.892 -11.086 1.00 54.12 116 LEU A O 1
ATOM 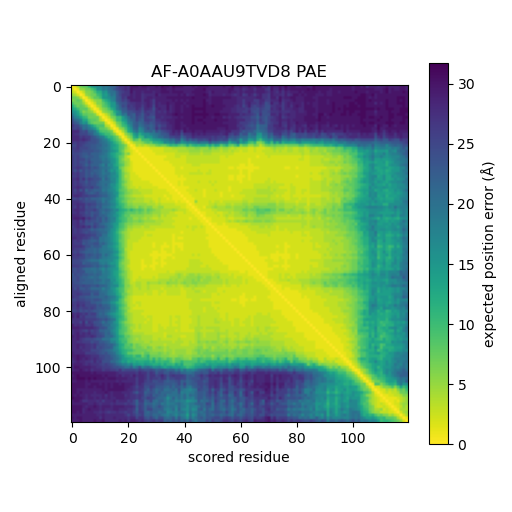953 N N . LYS A 1 117 ? 5.130 -17.807 -9.947 1.00 52.66 117 LYS A N 1
ATOM 954 C CA . LYS A 1 117 ? 6.128 -17.646 -11.022 1.00 52.66 117 LYS A CA 1
ATOM 955 C C . LYS A 1 117 ? 6.133 -18.779 -12.054 1.00 52.66 117 LYS A C 1
ATOM 957 O O . LYS A 1 117 ? 6.766 -18.608 -13.090 1.00 52.66 117 LYS A O 1
ATOM 962 N N . SER A 1 118 ? 5.476 -19.908 -11.780 1.00 49.44 118 SER A N 1
ATOM 963 C CA . SER A 1 118 ? 5.423 -21.067 -12.688 1.00 49.44 118 SER A CA 1
ATOM 964 C C . SER A 1 118 ? 4.140 -21.146 -13.525 1.00 49.44 118 SER A C 1
ATOM 966 O O . SER A 1 118 ? 4.019 -22.043 -14.357 1.00 49.44 118 SER A O 1
ATOM 968 N N . VAL A 1 119 ? 3.189 -20.226 -13.349 1.00 49.91 119 VAL A N 1
ATOM 969 C CA . VAL A 1 119 ? 1.971 -20.160 -14.170 1.00 49.91 119 VAL A CA 1
ATOM 970 C C . VAL A 1 119 ? 2.156 -19.093 -15.255 1.00 49.91 119 VAL A C 1
ATOM 972 O O . VAL A 1 119 ? 1.863 -17.929 -15.021 1.00 49.91 119 VAL A O 1
ATOM 975 N N . LYS A 1 120 ? 2.669 -19.563 -16.403 1.00 43.16 120 LYS A N 1
ATOM 976 C CA . LYS A 1 120 ? 2.760 -18.954 -17.751 1.00 43.16 120 LYS A CA 1
ATOM 977 C C . LYS A 1 120 ? 3.290 -17.522 -17.885 1.00 43.16 120 LYS A C 1
ATOM 979 O O . LYS A 1 120 ? 2.540 -16.557 -17.635 1.00 43.16 120 LYS A O 1
#

pLDDT: mean 77.54, std 19.56, range [35.34, 97.25]

Mean predicted aligned error: 13.03 Å

InterPro domains:
  IPR006578 MADF domain [PF10545] (30-107)
  IPR006578 MADF domain [PS51029] (29-118)

Sequence (120 aa):
MEDENSIQSENSVDTVEGSTATDEQYLSVFIKTWETYPELWNTSCKAYRDIIKKNNALDKLLDIYKQIKPNSTRQDVTKKINPLRTKFRKELKKIHKSKLSGKGNISNLQNFYQSLKSVK

Nearest PDB structures (foldseek):
  3u1k-assembly2_D  TM=3.459E-01  e=2.915E+00  Homo sapiens

Foldseek 3Di:
DDDDDDDDDPPDDDDDDDPLDDPVNLVVVLVVLCVVQCLLAPPPDPSVPVPVSVVVSLVVSVVSVCSVPVPDDSVNSNVVCVVVSVVVVVVVVVQVVCVVVVNDDDDPVVVVVVVVVPPD

Secondary structure (DSSP, 8-state):
-----------------S----HHHHHHHHHHHHHT-GGGT-TTSGGGG-HHHHHHHHHHHHHHHHHH-TT--HHHHHHHHHHHHHHHHHHHHHHHHHHHTT-----THHHHHHHHHS--

Radius of gyration: 21.59 Å; Cα contacts (8 Å, |Δi|>4): 62; chains: 1; bounding box: 52×60×56 Å

Organism: Euphydryas editha (NCBI:txid104508)